Protein AF-A0A961G9V5-F1 (afdb_monomer_lite)

Secondary structure (DSSP, 8-state):
----------PPPP-PPPHHHHHHGGGS-HHHHHHH-----S---SPPPHHHHHHHHHHHTTS--GGG-----------HHHHHHHHHHHHHHHHHHHHHHHHHTTT-HHHHHHHHHHHHHHHSTT-

Sequence (127 aa):
MAASDRTASTESPFTPPSPADALARLGMPMADAMRTQRAVRRLHLEPVPHEVLLPLLELSLKAPTSSNTQDWCYLVVEDRAQKAALAKIHRRLYRLYNPIVERQVRGDAAAQRQIRPGQWQTEHFED

Structure (mmCIF, N/CA/C/O backbone):
data_AF-A0A961G9V5-F1
#
_entry.id   AF-A0A961G9V5-F1
#
loop_
_atom_site.group_PDB
_atom_site.id
_atom_site.type_symbol
_atom_site.label_atom_id
_atom_site.label_alt_id
_atom_site.label_comp_id
_atom_site.label_asym_id
_atom_site.label_entity_id
_atom_site.label_seq_id
_atom_site.pdbx_PDB_ins_code
_atom_site.Cartn_x
_atom_site.Cartn_y
_atom_site.Cartn_z
_atom_site.occupancy
_atom_site.B_iso_or_equiv
_atom_site.auth_seq_id
_atom_site.auth_comp_id
_atom_site.auth_asym_id
_atom_site.auth_atom_id
_atom_site.pdbx_PDB_model_num
ATOM 1 N N . MET A 1 1 ? -38.999 19.911 0.035 1.00 34.69 1 MET A N 1
ATOM 2 C CA . MET A 1 1 ? -38.496 19.926 -1.355 1.00 34.69 1 MET A CA 1
ATOM 3 C C . MET A 1 1 ? -37.325 18.962 -1.456 1.00 34.69 1 MET A C 1
ATOM 5 O O . MET A 1 1 ? -36.283 19.228 -0.879 1.00 34.69 1 MET A O 1
ATOM 9 N N . ALA A 1 2 ? -37.609 17.814 -2.078 1.00 35.03 2 ALA A N 1
ATOM 10 C CA . ALA A 1 2 ? -36.741 16.728 -2.543 1.00 35.03 2 ALA A CA 1
ATOM 11 C C . ALA A 1 2 ? -35.451 16.424 -1.753 1.00 35.03 2 ALA A C 1
ATOM 13 O O . ALA A 1 2 ? -34.361 16.870 -2.107 1.00 35.03 2 ALA A O 1
ATOM 14 N N . ALA A 1 3 ? -35.573 15.542 -0.755 1.00 39.81 3 ALA A N 1
ATOM 15 C CA . ALA A 1 3 ? -34.488 14.624 -0.433 1.00 39.81 3 ALA A CA 1
ATOM 16 C C . ALA A 1 3 ? -34.266 13.753 -1.678 1.00 39.81 3 ALA A C 1
ATOM 18 O O . ALA A 1 3 ? -35.135 12.964 -2.039 1.00 39.81 3 ALA A O 1
ATOM 19 N N . SER A 1 4 ? -33.161 13.986 -2.387 1.00 41.28 4 SER A N 1
ATOM 20 C CA . SER A 1 4 ? -32.757 13.142 -3.508 1.00 41.28 4 SER A CA 1
ATOM 21 C C . SER A 1 4 ? -32.416 11.768 -2.948 1.00 41.28 4 SER A C 1
ATOM 23 O O . SER A 1 4 ? -31.369 11.565 -2.326 1.00 41.28 4 SER A O 1
ATOM 25 N N . ASP A 1 5 ? -33.378 10.870 -3.104 1.00 41.28 5 ASP A N 1
ATOM 26 C CA . ASP A 1 5 ? -33.260 9.444 -2.895 1.00 41.28 5 ASP A CA 1
ATOM 27 C C . ASP A 1 5 ? -32.166 8.956 -3.853 1.00 41.28 5 ASP A C 1
ATOM 29 O O . ASP A 1 5 ? -32.377 8.831 -5.063 1.00 41.28 5 ASP A O 1
ATOM 33 N N . ARG A 1 6 ? -30.943 8.776 -3.336 1.00 50.06 6 ARG A N 1
ATOM 34 C CA . ARG A 1 6 ? -29.901 8.044 -4.059 1.00 50.06 6 ARG A CA 1
ATOM 35 C C . ARG A 1 6 ? -30.357 6.597 -4.077 1.00 50.06 6 ARG A C 1
ATOM 37 O O . ARG A 1 6 ? -30.006 5.812 -3.199 1.00 50.06 6 ARG A O 1
ATOM 44 N N . THR A 1 7 ? -31.179 6.297 -5.076 1.00 39.50 7 THR A N 1
ATOM 45 C CA . THR A 1 7 ? -31.381 4.961 -5.612 1.00 39.50 7 THR A CA 1
ATOM 46 C C . THR A 1 7 ? -30.046 4.234 -5.555 1.00 39.50 7 THR A C 1
ATOM 48 O O . THR A 1 7 ? -29.016 4.764 -5.976 1.00 39.50 7 THR A O 1
ATOM 51 N N . ALA A 1 8 ? -30.051 3.065 -4.919 1.00 44.00 8 ALA A N 1
ATOM 52 C CA . ALA A 1 8 ? -28.909 2.178 -4.887 1.00 44.00 8 ALA A CA 1
ATOM 53 C C . ALA A 1 8 ? -28.571 1.835 -6.339 1.00 44.00 8 ALA A C 1
ATOM 55 O O . ALA A 1 8 ? -29.191 0.958 -6.937 1.00 44.00 8 ALA A O 1
ATOM 56 N N . SER A 1 9 ? -27.644 2.590 -6.928 1.00 45.09 9 SER A N 1
ATOM 57 C CA . SER A 1 9 ? -27.045 2.262 -8.205 1.00 45.09 9 SER A CA 1
ATOM 58 C C . SER A 1 9 ? -26.540 0.838 -8.054 1.00 45.09 9 SER A C 1
ATOM 60 O O . SER A 1 9 ? -25.703 0.571 -7.191 1.00 45.09 9 SER A O 1
ATOM 62 N N . THR A 1 10 ? -27.086 -0.089 -8.832 1.00 47.50 10 THR A N 1
ATOM 63 C CA . THR A 1 10 ? -26.489 -1.407 -9.012 1.00 47.50 10 THR A CA 1
ATOM 64 C C . THR A 1 10 ? -25.139 -1.163 -9.682 1.00 47.50 10 THR A C 1
ATOM 66 O O . THR A 1 10 ? -25.044 -1.094 -10.904 1.00 47.50 10 THR A O 1
ATOM 69 N N . GLU A 1 11 ? -24.116 -0.875 -8.874 1.00 59.69 11 GLU A N 1
ATOM 70 C CA . GLU A 1 11 ? -22.750 -0.690 -9.337 1.00 59.69 11 GLU A CA 1
ATOM 71 C C . GLU A 1 11 ? -22.340 -1.995 -10.014 1.00 59.69 11 GLU A C 1
ATOM 73 O O . GLU A 1 11 ? -22.344 -3.062 -9.398 1.00 59.69 11 GLU A O 1
ATOM 78 N N . SER A 1 12 ? -22.050 -1.914 -11.314 1.00 64.81 12 SER A N 1
ATOM 79 C CA . SER A 1 12 ? -21.432 -3.016 -12.041 1.00 64.81 12 SER A CA 1
ATOM 80 C C . SER A 1 12 ? -20.193 -3.467 -11.263 1.00 64.81 12 SER A C 1
ATOM 82 O O . SER A 1 12 ? -19.429 -2.601 -10.819 1.00 64.81 12 SER A O 1
ATOM 84 N N . PRO A 1 13 ? -19.967 -4.782 -11.089 1.00 82.56 13 PRO A N 1
ATOM 85 C CA . PRO A 1 13 ? -18.803 -5.263 -10.364 1.00 82.56 13 PRO A CA 1
ATOM 86 C C . PRO A 1 13 ? -17.531 -4.690 -10.994 1.00 82.56 13 PRO A C 1
ATOM 88 O O . PRO A 1 13 ? -17.383 -4.655 -12.221 1.00 82.56 13 PRO A O 1
ATOM 91 N N . PHE A 1 14 ? -16.627 -4.201 -10.146 1.00 88.00 14 PHE A N 1
ATOM 92 C CA . PHE A 1 14 ? -15.320 -3.738 -10.590 1.00 88.00 14 PHE A CA 1
ATOM 93 C C . PHE A 1 14 ? -14.604 -4.885 -11.305 1.00 88.00 14 PHE A C 1
ATOM 95 O O . PHE A 1 14 ? -14.450 -5.964 -10.743 1.00 88.00 14 PHE A O 1
ATOM 102 N N . THR A 1 15 ? -14.165 -4.640 -12.537 1.00 91.12 15 THR A N 1
ATOM 103 C CA . THR A 1 15 ? -13.339 -5.581 -13.296 1.00 91.12 15 THR A CA 1
ATOM 104 C C . THR A 1 15 ? -11.905 -5.053 -13.303 1.00 91.12 15 THR A C 1
ATOM 106 O O . THR A 1 15 ? -11.692 -3.926 -13.769 1.00 91.12 15 THR A O 1
ATOM 109 N N . PRO A 1 16 ? -10.922 -5.807 -12.777 1.00 91.69 16 PRO A N 1
ATOM 110 C CA . PRO A 1 16 ? -9.522 -5.413 -12.851 1.00 91.69 16 PRO A CA 1
ATOM 111 C C . PRO A 1 16 ? -9.079 -5.205 -14.309 1.00 91.69 16 PRO A C 1
ATOM 113 O O . PRO A 1 16 ? -9.501 -5.962 -15.185 1.00 91.69 16 PRO A O 1
ATOM 116 N N . PRO A 1 17 ? -8.244 -4.190 -14.597 1.00 93.81 17 PRO A N 1
ATOM 117 C CA . PRO A 1 17 ? -7.677 -4.017 -15.931 1.00 93.81 17 PRO A CA 1
ATOM 118 C C . PRO A 1 17 ? -6.773 -5.198 -16.293 1.00 93.81 17 PRO A C 1
ATOM 120 O O . PRO A 1 17 ? -6.208 -5.846 -15.407 1.00 93.81 17 PRO A O 1
ATOM 123 N N . SER A 1 18 ? -6.575 -5.432 -17.593 1.00 95.75 18 SER A N 1
ATOM 124 C CA . SER A 1 18 ? -5.524 -6.351 -18.021 1.00 95.75 18 SER A CA 1
ATOM 125 C C . SER A 1 18 ? -4.147 -5.815 -17.593 1.00 95.75 18 SER A C 1
ATOM 127 O O . SER A 1 18 ? -3.976 -4.603 -17.414 1.00 95.75 18 SER A O 1
ATOM 129 N N . PRO A 1 19 ? -3.135 -6.676 -17.452 1.00 96.81 19 PRO A N 1
ATOM 130 C CA . PRO A 1 19 ? -1.783 -6.241 -17.111 1.00 96.81 19 PRO A CA 1
ATOM 131 C C . PRO A 1 19 ? -1.176 -5.243 -18.100 1.00 96.81 19 PRO A C 1
ATOM 133 O O . PRO A 1 19 ? -0.560 -4.263 -17.681 1.00 96.81 19 PRO A O 1
ATOM 136 N N . ALA A 1 20 ? -1.440 -5.415 -19.398 1.00 96.44 20 ALA A N 1
ATOM 137 C CA . ALA A 1 20 ? -1.051 -4.449 -20.422 1.00 96.44 20 ALA A CA 1
ATOM 138 C C . ALA A 1 20 ? -1.703 -3.073 -20.190 1.00 96.44 20 ALA A C 1
ATOM 140 O O . ALA A 1 20 ? -1.016 -2.049 -20.210 1.00 96.44 20 ALA A O 1
ATOM 141 N N . ASP A 1 21 ? -3.007 -3.044 -19.892 1.00 96.44 21 ASP A N 1
ATOM 142 C CA . ASP A 1 21 ? -3.727 -1.799 -19.598 1.00 96.44 21 ASP A CA 1
ATOM 143 C C . ASP A 1 21 ? -3.240 -1.147 -18.296 1.00 96.44 21 ASP A C 1
ATOM 145 O O . ASP A 1 21 ? -3.164 0.079 -18.197 1.00 96.44 21 ASP A O 1
ATOM 149 N N . ALA A 1 22 ? -2.914 -1.953 -17.281 1.00 95.25 22 ALA A N 1
ATOM 150 C CA . ALA A 1 22 ? -2.385 -1.474 -16.010 1.00 95.25 22 ALA A CA 1
ATOM 151 C C . ALA A 1 22 ? -1.012 -0.811 -16.190 1.00 95.25 22 ALA A C 1
ATOM 153 O O . ALA A 1 22 ? -0.804 0.302 -15.707 1.00 95.25 22 ALA A O 1
ATOM 154 N N . LEU A 1 23 ? -0.104 -1.451 -16.932 1.00 96.38 23 LEU A N 1
ATOM 155 C CA . LEU A 1 23 ? 1.228 -0.916 -17.222 1.00 96.38 23 LEU A CA 1
ATOM 156 C C . LEU A 1 23 ? 1.164 0.350 -18.084 1.00 96.38 23 LEU A C 1
ATOM 158 O O . LEU A 1 23 ? 1.883 1.310 -17.810 1.00 96.38 23 LEU A O 1
ATOM 162 N N . ALA A 1 24 ? 0.254 0.415 -19.062 1.00 95.62 24 ALA A N 1
ATOM 163 C CA . ALA A 1 24 ? 0.052 1.617 -19.872 1.00 95.62 24 ALA A CA 1
ATOM 164 C C . ALA A 1 24 ? -0.320 2.853 -19.024 1.00 95.62 24 ALA A C 1
ATOM 166 O O . ALA A 1 24 ? 0.048 3.980 -19.362 1.00 95.62 24 ALA A O 1
ATOM 167 N N . ARG A 1 25 ? -0.998 2.660 -17.881 1.00 93.75 25 ARG A N 1
ATOM 168 C CA . ARG A 1 25 ? -1.382 3.750 -16.963 1.00 93.75 25 ARG A CA 1
ATOM 169 C C . ARG A 1 25 ? -0.218 4.334 -16.162 1.00 93.75 25 ARG A C 1
ATOM 171 O O . ARG A 1 25 ? -0.388 5.410 -15.594 1.00 93.75 25 ARG A O 1
ATOM 178 N N . LEU A 1 26 ? 0.957 3.700 -16.142 1.00 92.50 26 LEU A N 1
ATOM 179 C CA . LEU A 1 26 ? 2.152 4.272 -15.503 1.00 92.50 26 LEU A CA 1
ATOM 180 C C . LEU A 1 26 ? 2.630 5.560 -16.188 1.00 92.50 26 LEU A C 1
ATOM 182 O O . LEU A 1 26 ? 3.329 6.355 -15.569 1.00 92.50 26 LEU A O 1
ATOM 186 N N . GLY A 1 27 ? 2.199 5.808 -17.430 1.00 93.62 27 GLY A N 1
ATOM 187 C CA . GLY A 1 27 ? 2.416 7.073 -18.136 1.00 93.62 27 GLY A CA 1
ATOM 188 C C . GLY A 1 27 ? 1.508 8.229 -17.694 1.00 93.62 27 GLY A C 1
ATOM 189 O O . GLY A 1 27 ? 1.555 9.291 -18.313 1.00 93.62 27 GLY A O 1
ATOM 190 N N . MET A 1 28 ? 0.658 8.053 -16.672 1.00 95.62 28 MET A N 1
ATOM 191 C CA . MET A 1 28 ? -0.206 9.123 -16.161 1.00 95.62 28 MET A CA 1
ATOM 192 C C . MET A 1 28 ? 0.631 10.337 -15.715 1.00 95.62 28 MET A C 1
ATOM 194 O O . MET A 1 28 ? 1.622 10.163 -15.000 1.00 95.62 28 MET A O 1
ATOM 198 N N . PRO A 1 29 ? 0.226 11.579 -16.050 1.00 97.50 29 PRO A N 1
ATOM 199 C CA . PRO A 1 29 ? 0.888 12.767 -15.532 1.00 97.50 29 PRO A CA 1
ATOM 200 C C . PRO A 1 29 ? 0.947 12.749 -14.003 1.00 97.50 29 PRO A C 1
ATOM 202 O O . PRO A 1 29 ? -0.061 12.538 -13.328 1.00 97.50 29 PRO A O 1
ATOM 205 N N . MET A 1 30 ? 2.121 13.038 -13.441 1.00 95.38 30 MET A N 1
ATOM 206 C CA . MET A 1 30 ? 2.353 12.997 -11.991 1.00 95.38 30 MET A CA 1
ATOM 207 C C . MET A 1 30 ? 1.324 13.816 -11.193 1.00 95.38 30 MET A C 1
ATOM 209 O O . MET A 1 30 ? 0.856 13.378 -10.145 1.00 95.38 30 MET A O 1
ATOM 213 N N . ALA A 1 31 ? 0.925 14.984 -11.701 1.00 98.19 31 ALA A N 1
ATOM 214 C CA . ALA A 1 31 ? -0.060 15.830 -11.035 1.00 98.19 31 ALA A CA 1
ATOM 215 C C . ALA A 1 31 ? -1.445 15.161 -10.929 1.00 98.19 31 ALA A C 1
ATOM 217 O O . ALA A 1 31 ? -2.152 15.363 -9.940 1.00 98.19 31 ALA A O 1
ATOM 218 N N . ASP A 1 32 ? -1.825 14.344 -11.910 1.00 97.56 32 ASP A N 1
ATOM 219 C CA . ASP A 1 32 ? -3.094 13.616 -11.904 1.00 97.56 32 ASP A CA 1
ATOM 220 C C . ASP A 1 32 ? -3.016 12.402 -10.983 1.00 97.56 32 ASP A C 1
ATOM 222 O O . ASP A 1 32 ? -3.930 12.191 -10.181 1.00 97.56 32 ASP A O 1
ATOM 226 N N . ALA A 1 33 ? -1.892 11.679 -10.996 1.00 95.12 33 ALA A N 1
ATOM 227 C CA . ALA A 1 33 ? -1.638 10.588 -10.059 1.00 95.12 33 ALA A CA 1
ATOM 228 C C . ALA A 1 33 ? -1.759 11.072 -8.602 1.00 95.12 33 ALA A C 1
ATOM 230 O O . ALA A 1 33 ? -2.515 10.505 -7.814 1.00 95.12 33 ALA A O 1
ATOM 231 N N . MET A 1 34 ? -1.118 12.197 -8.262 1.00 96.31 34 MET A N 1
ATOM 232 C CA . MET A 1 34 ? -1.181 12.775 -6.914 1.00 96.31 34 MET A CA 1
ATOM 233 C C . MET A 1 34 ? -2.594 13.234 -6.522 1.00 96.31 34 MET A C 1
ATOM 235 O O . MET A 1 34 ? -3.021 13.024 -5.387 1.00 96.31 34 MET A O 1
ATOM 239 N N . ARG A 1 35 ? -3.348 13.856 -7.440 1.00 97.31 35 ARG A N 1
ATOM 240 C CA . ARG A 1 35 ? -4.709 14.349 -7.147 1.00 97.31 35 ARG A CA 1
ATOM 241 C C . ARG A 1 35 ? -5.742 13.238 -7.037 1.00 97.31 35 ARG A C 1
ATOM 243 O O . ARG A 1 35 ? -6.742 13.414 -6.334 1.00 97.31 35 ARG A O 1
ATOM 250 N N . THR A 1 36 ? -5.539 12.125 -7.732 1.00 95.75 36 THR A N 1
ATOM 251 C CA . THR A 1 36 ? -6.496 11.011 -7.789 1.00 95.75 36 THR A CA 1
ATOM 252 C C . THR A 1 36 ? -6.192 9.902 -6.788 1.00 95.75 36 THR A C 1
ATOM 254 O O . THR A 1 36 ? -7.114 9.179 -6.419 1.00 95.75 36 THR A O 1
ATOM 257 N N . GLN A 1 37 ? -4.964 9.810 -6.264 1.00 95.69 37 GLN A N 1
ATOM 258 C CA . GLN A 1 37 ? -4.595 8.831 -5.240 1.00 95.69 37 GLN A CA 1
ATOM 259 C C . GLN A 1 37 ? -5.525 8.910 -4.015 1.00 95.69 37 GLN A C 1
ATOM 261 O O . GLN A 1 37 ? -5.782 9.981 -3.456 1.00 95.69 37 GLN A O 1
ATOM 266 N N . ARG A 1 38 ? -6.033 7.758 -3.569 1.00 94.38 38 ARG A N 1
ATOM 267 C CA . ARG A 1 38 ? -6.856 7.618 -2.358 1.00 94.38 38 ARG A CA 1
ATOM 268 C C . ARG A 1 38 ? -6.361 6.436 -1.536 1.00 94.38 38 ARG A C 1
ATOM 270 O O . ARG A 1 38 ? -5.928 5.431 -2.087 1.00 94.38 38 ARG A O 1
ATOM 277 N N . ALA A 1 39 ? -6.491 6.530 -0.215 1.00 93.81 39 ALA A N 1
ATOM 278 C CA . ALA A 1 39 ? -6.326 5.378 0.666 1.00 93.81 39 ALA A CA 1
ATOM 279 C C . ALA A 1 39 ? -7.568 4.474 0.571 1.00 93.81 39 ALA A C 1
ATOM 281 O O . ALA A 1 39 ? -8.522 4.624 1.342 1.00 93.81 39 ALA A O 1
ATOM 282 N N . VAL A 1 40 ? -7.570 3.567 -0.408 1.00 93.50 40 VAL A N 1
ATOM 283 C CA . VAL A 1 40 ? -8.637 2.581 -0.618 1.00 93.50 40 VAL A CA 1
ATOM 284 C C . VAL A 1 40 ? -8.461 1.428 0.367 1.00 93.50 40 VAL A C 1
ATOM 286 O O . VAL A 1 40 ? -7.369 0.898 0.528 1.00 93.50 40 VAL A O 1
ATOM 289 N N . ARG A 1 41 ? -9.545 1.063 1.055 1.00 94.06 41 ARG A N 1
ATOM 290 C CA . ARG A 1 41 ? -9.546 0.027 2.101 1.00 94.06 41 ARG A CA 1
ATOM 291 C C . ARG A 1 41 ? -10.458 -1.160 1.808 1.00 94.06 41 ARG A C 1
ATOM 293 O O . ARG A 1 41 ? -10.472 -2.096 2.590 1.00 94.06 41 ARG A O 1
ATOM 300 N N . ARG A 1 42 ? -11.197 -1.105 0.696 1.00 92.25 42 ARG A N 1
ATOM 301 C CA . ARG A 1 42 ? -11.983 -2.206 0.129 1.00 92.25 42 ARG A CA 1
ATOM 302 C C . ARG A 1 42 ? -11.309 -2.624 -1.162 1.00 92.25 42 ARG A C 1
ATOM 304 O O . ARG A 1 42 ? -11.285 -1.831 -2.100 1.00 92.25 42 ARG A O 1
ATOM 311 N N . LEU A 1 43 ? -10.698 -3.800 -1.161 1.00 91.12 43 LEU A N 1
ATOM 312 C CA . LEU A 1 43 ? -9.871 -4.273 -2.265 1.00 91.12 43 LEU A CA 1
ATOM 313 C C . LEU A 1 43 ? -10.594 -5.375 -3.031 1.00 91.12 43 LEU A C 1
ATOM 315 O O . LEU A 1 43 ? -11.387 -6.123 -2.465 1.00 91.12 43 LEU A O 1
ATOM 319 N N . HIS A 1 44 ? -10.303 -5.458 -4.323 1.00 91.38 44 HIS A N 1
ATOM 320 C CA . HIS A 1 44 ? -10.641 -6.628 -5.117 1.00 91.38 44 HIS A CA 1
ATOM 321 C C . HIS A 1 44 ? -9.719 -7.789 -4.714 1.00 91.38 44 HIS A C 1
ATOM 323 O O . HIS A 1 44 ? -8.539 -7.553 -4.462 1.00 91.38 44 HIS A O 1
ATOM 329 N N . LEU A 1 45 ? -10.252 -9.011 -4.628 1.00 90.12 45 LEU A N 1
ATOM 330 C CA . LEU A 1 45 ? -9.529 -10.156 -4.054 1.00 90.12 45 LEU A CA 1
ATOM 331 C C . LEU A 1 45 ? -8.706 -10.952 -5.073 1.00 90.12 45 LEU A C 1
ATOM 333 O O . LEU A 1 45 ? -7.858 -11.744 -4.667 1.00 90.12 45 LEU A O 1
ATOM 337 N N . GLU A 1 46 ? -8.928 -10.740 -6.376 1.00 91.62 46 GLU A N 1
ATOM 338 C CA . GLU A 1 46 ? -8.064 -11.344 -7.397 1.00 91.62 46 GLU A CA 1
ATOM 339 C C . GLU A 1 46 ? -6.610 -10.885 -7.206 1.00 91.62 46 GLU A C 1
ATOM 341 O O . GLU A 1 46 ? -6.370 -9.676 -7.066 1.00 91.62 46 GLU A O 1
ATOM 346 N N . PRO A 1 47 ? -5.639 -11.816 -7.207 1.00 93.00 47 PRO A N 1
ATOM 347 C CA . PRO A 1 47 ? -4.229 -11.485 -7.074 1.00 93.00 47 PRO A CA 1
ATOM 348 C C . PRO A 1 47 ? -3.762 -10.502 -8.149 1.00 93.00 47 PRO A C 1
ATOM 350 O O . PRO A 1 47 ? -4.161 -10.579 -9.311 1.00 93.00 47 PRO A O 1
ATOM 353 N N . VAL A 1 48 ? -2.859 -9.599 -7.771 1.00 94.56 48 VAL A N 1
ATOM 354 C CA . VAL A 1 48 ? -2.185 -8.723 -8.734 1.00 94.56 48 VAL A CA 1
ATOM 355 C C . VAL A 1 48 ? -1.128 -9.544 -9.484 1.00 94.56 48 VAL A C 1
ATOM 357 O O . VAL A 1 48 ? -0.246 -10.105 -8.830 1.00 94.56 48 VAL A O 1
ATOM 360 N N . PRO A 1 49 ? -1.156 -9.605 -10.829 1.00 95.94 49 PRO A N 1
ATOM 361 C CA . PRO A 1 49 ? -0.151 -10.338 -11.595 1.00 95.94 49 PRO A CA 1
ATOM 362 C C . PRO A 1 49 ? 1.265 -9.802 -11.360 1.00 95.94 49 PRO A C 1
ATOM 364 O O . PRO A 1 49 ? 1.485 -8.588 -11.306 1.00 95.94 49 PRO A O 1
ATOM 367 N N . HIS A 1 50 ? 2.250 -10.701 -11.268 1.00 96.62 50 HIS A N 1
ATOM 368 C CA . HIS A 1 50 ? 3.654 -10.328 -11.032 1.00 96.62 50 HIS A CA 1
ATOM 369 C C . HIS A 1 50 ? 4.236 -9.441 -12.132 1.00 96.62 50 HIS A C 1
ATOM 371 O O . HIS A 1 50 ? 5.056 -8.576 -11.845 1.00 96.62 50 HIS A O 1
ATOM 377 N N . GLU A 1 51 ? 3.760 -9.590 -13.365 1.00 97.19 51 GLU A N 1
ATOM 378 C CA . GLU A 1 51 ? 4.119 -8.725 -14.494 1.00 97.19 51 GLU A CA 1
ATOM 379 C C . GLU A 1 51 ? 3.709 -7.254 -14.306 1.00 97.19 51 GLU A C 1
ATOM 381 O O . GLU A 1 51 ? 4.280 -6.380 -14.948 1.00 97.19 51 GLU A O 1
ATOM 386 N N . VAL A 1 52 ? 2.768 -6.961 -13.402 1.00 97.06 52 VAL A N 1
ATOM 387 C CA . VAL A 1 52 ? 2.445 -5.591 -12.970 1.00 97.06 52 VAL A CA 1
ATOM 388 C C . VAL A 1 52 ? 3.192 -5.244 -11.684 1.00 97.06 52 VAL A C 1
ATOM 390 O O . VAL A 1 52 ? 3.741 -4.149 -11.561 1.00 97.06 52 VAL A O 1
ATOM 393 N N . LEU A 1 53 ? 3.218 -6.166 -10.716 1.00 96.62 53 LEU A N 1
ATOM 394 C CA . LEU A 1 53 ? 3.797 -5.927 -9.395 1.00 96.62 53 LEU A CA 1
ATOM 395 C C . LEU A 1 53 ? 5.305 -5.653 -9.454 1.00 96.62 53 LEU A C 1
ATOM 397 O O . LEU A 1 53 ? 5.767 -4.695 -8.840 1.00 96.62 53 LEU A O 1
ATOM 401 N N . LEU A 1 54 ? 6.073 -6.467 -10.181 1.00 96.62 54 LEU A N 1
ATOM 402 C CA . LEU A 1 54 ? 7.531 -6.350 -10.219 1.00 96.62 54 LEU A CA 1
ATOM 403 C C . LEU A 1 54 ? 7.992 -5.017 -10.833 1.00 96.62 54 LEU A C 1
ATOM 405 O O . LEU A 1 54 ? 8.759 -4.327 -10.161 1.00 96.62 54 LEU A O 1
ATOM 409 N N . PRO A 1 55 ? 7.469 -4.555 -11.991 1.00 96.38 55 PRO A N 1
ATOM 410 C CA . PRO A 1 55 ? 7.809 -3.226 -12.507 1.00 96.38 55 PRO A CA 1
ATOM 411 C C . PRO A 1 55 ? 7.490 -2.080 -11.538 1.00 96.38 55 PRO A C 1
ATOM 413 O O . PRO A 1 55 ? 8.245 -1.113 -11.447 1.00 96.38 55 PRO A O 1
ATOM 416 N N . LEU A 1 56 ? 6.392 -2.175 -10.777 1.00 95.94 56 LEU A N 1
ATOM 417 C CA . LEU A 1 56 ? 6.051 -1.173 -9.760 1.00 95.94 56 LEU A CA 1
ATOM 418 C C . LEU A 1 56 ? 7.078 -1.129 -8.622 1.00 95.94 56 LEU A C 1
ATOM 420 O O . LEU A 1 56 ? 7.467 -0.041 -8.193 1.00 95.94 56 LEU A O 1
ATOM 424 N N . LEU A 1 57 ? 7.517 -2.297 -8.145 1.00 95.81 57 LEU A N 1
ATOM 425 C CA . LEU A 1 57 ? 8.552 -2.396 -7.114 1.00 95.81 57 LEU A CA 1
ATOM 426 C C . LEU A 1 57 ? 9.919 -1.928 -7.641 1.00 95.81 57 LEU A C 1
ATOM 428 O O . LEU A 1 57 ? 10.662 -1.260 -6.932 1.00 95.81 57 LEU A O 1
ATOM 432 N N . GLU A 1 58 ? 10.252 -2.206 -8.900 1.00 94.94 58 GLU A N 1
ATOM 433 C CA . GLU A 1 58 ? 11.480 -1.700 -9.528 1.00 94.94 58 GLU A CA 1
ATOM 434 C C . GLU A 1 58 ? 11.496 -0.168 -9.626 1.00 94.94 58 GLU A C 1
ATOM 436 O O . GLU A 1 58 ? 12.529 0.466 -9.386 1.00 94.94 58 GLU A O 1
ATOM 441 N N . LEU A 1 59 ? 10.350 0.444 -9.944 1.00 94.81 59 LEU A N 1
ATOM 442 C CA . LEU A 1 59 ? 10.202 1.899 -9.959 1.00 94.81 59 LEU A CA 1
ATOM 443 C C . LEU A 1 59 ? 10.346 2.499 -8.557 1.00 94.81 59 LEU A C 1
ATOM 445 O O . LEU A 1 59 ? 10.995 3.535 -8.404 1.00 94.81 59 LEU A O 1
ATOM 449 N N . SER A 1 60 ? 9.784 1.863 -7.526 1.00 94.25 60 SER A N 1
ATOM 450 C CA . SER A 1 60 ? 9.863 2.386 -6.158 1.00 94.25 60 SER A CA 1
ATOM 451 C C . SER A 1 60 ? 11.284 2.366 -5.588 1.00 94.25 60 SER A C 1
ATOM 453 O O . SER A 1 60 ? 11.624 3.247 -4.799 1.00 94.25 60 SER A O 1
ATOM 455 N N . LEU A 1 61 ? 12.153 1.461 -6.056 1.00 94.19 61 LEU A N 1
ATOM 456 C CA . LEU A 1 61 ? 13.584 1.450 -5.713 1.00 94.19 61 LEU A CA 1
ATOM 457 C C . LEU A 1 61 ? 14.347 2.696 -6.194 1.00 94.19 61 LEU A C 1
ATOM 459 O O . LEU A 1 61 ? 15.487 2.908 -5.787 1.00 94.19 61 LEU A O 1
ATOM 463 N N . LYS A 1 62 ? 13.751 3.541 -7.045 1.00 94.88 62 LYS A N 1
ATOM 464 C CA . LYS A 1 62 ? 14.341 4.831 -7.445 1.00 94.88 62 LYS A CA 1
ATOM 465 C C . LYS A 1 62 ? 14.167 5.932 -6.402 1.00 94.88 62 LYS A C 1
ATOM 467 O O . LYS A 1 62 ? 14.729 7.012 -6.577 1.00 94.88 62 LYS A O 1
ATOM 472 N N . ALA A 1 63 ? 13.411 5.684 -5.332 1.00 95.38 63 ALA A N 1
ATOM 473 C CA . ALA A 1 63 ? 13.345 6.608 -4.211 1.00 95.38 63 ALA A CA 1
ATOM 474 C C . ALA A 1 63 ? 14.748 6.806 -3.592 1.00 95.38 63 ALA A C 1
ATOM 476 O O . ALA A 1 63 ? 15.499 5.841 -3.451 1.00 95.38 63 ALA A O 1
ATOM 477 N N . PRO A 1 64 ? 15.136 8.037 -3.219 1.00 96.19 64 PRO A N 1
ATOM 478 C CA . PRO A 1 64 ? 16.428 8.275 -2.583 1.00 96.19 64 PRO A CA 1
ATOM 479 C C . PRO A 1 64 ? 16.442 7.761 -1.134 1.00 96.19 64 PRO A C 1
ATOM 481 O O . PRO A 1 64 ? 15.466 7.943 -0.404 1.00 96.19 64 PRO A O 1
ATOM 484 N N . THR A 1 65 ? 17.574 7.209 -0.683 1.00 96.69 65 THR A N 1
ATOM 485 C CA . THR A 1 65 ? 17.861 6.977 0.748 1.00 96.69 65 THR A CA 1
ATOM 486 C C . THR A 1 65 ? 19.074 7.767 1.217 1.00 96.69 65 THR A C 1
ATOM 488 O O . THR A 1 65 ? 19.928 8.173 0.424 1.00 96.69 65 THR A O 1
ATOM 491 N N . SER A 1 66 ? 19.173 7.952 2.535 1.00 96.31 66 SER A N 1
ATOM 492 C CA . SER A 1 66 ? 20.383 8.477 3.170 1.00 96.31 66 SER A CA 1
ATOM 493 C C . SER A 1 66 ? 21.597 7.646 2.754 1.00 96.31 66 SER A C 1
ATOM 495 O O . SER A 1 66 ? 21.551 6.420 2.800 1.00 96.31 66 SER A O 1
ATOM 497 N N . SER A 1 67 ? 22.668 8.302 2.307 1.00 96.81 67 SER A N 1
ATOM 498 C CA . SER A 1 67 ? 23.903 7.649 1.842 1.00 96.81 67 SER A CA 1
ATOM 499 C C . SER A 1 67 ? 23.708 6.561 0.772 1.00 96.81 67 SER A C 1
ATOM 501 O O . SER A 1 67 ? 24.593 5.729 0.587 1.00 96.81 67 SER A O 1
ATOM 503 N N . ASN A 1 68 ? 22.569 6.551 0.067 1.00 94.81 68 ASN A N 1
ATOM 504 C CA . ASN A 1 68 ? 22.203 5.513 -0.898 1.00 94.81 68 ASN A CA 1
ATOM 505 C C . ASN A 1 68 ? 22.247 4.074 -0.329 1.00 94.81 68 ASN A C 1
ATOM 507 O O . ASN A 1 68 ? 22.552 3.125 -1.051 1.00 94.81 68 ASN A O 1
ATOM 511 N N . THR A 1 69 ? 21.952 3.907 0.965 1.00 96.31 69 THR A N 1
ATOM 512 C CA . THR A 1 69 ? 21.882 2.605 1.654 1.00 96.31 69 THR A CA 1
ATOM 513 C C . THR A 1 69 ? 20.958 1.588 0.991 1.00 96.31 69 THR A C 1
ATOM 515 O O . THR A 1 69 ? 21.257 0.400 1.052 1.00 96.31 69 THR A O 1
ATOM 518 N N . GLN A 1 70 ? 19.849 2.035 0.385 1.00 94.44 70 GLN A N 1
ATOM 519 C CA . GLN A 1 70 ? 18.803 1.170 -0.172 1.00 94.44 70 GLN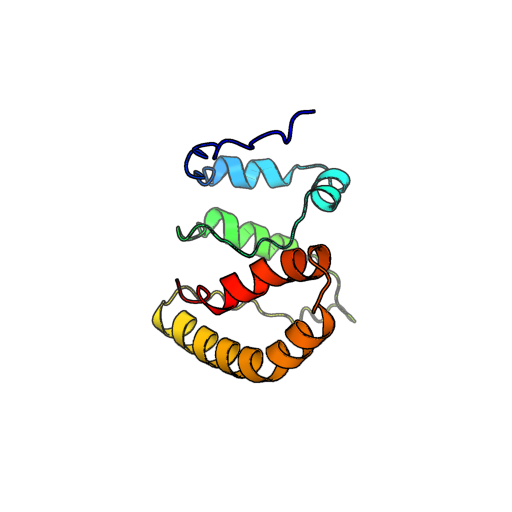 A CA 1
ATOM 520 C C . GLN A 1 70 ? 18.376 0.050 0.804 1.00 94.44 70 GLN A C 1
ATOM 522 O O . GLN A 1 70 ? 18.138 -1.085 0.404 1.00 94.44 70 GLN A O 1
ATOM 527 N N . ASP A 1 71 ? 18.277 0.368 2.097 1.00 93.62 71 ASP A N 1
ATOM 528 C CA . ASP A 1 71 ? 18.085 -0.558 3.226 1.00 93.62 71 ASP A CA 1
ATOM 529 C C . ASP A 1 71 ? 16.637 -1.045 3.418 1.00 93.62 71 ASP A C 1
ATOM 531 O O . ASP A 1 71 ? 16.267 -1.594 4.456 1.00 93.62 71 ASP A O 1
ATOM 535 N N . TRP A 1 72 ? 15.803 -0.880 2.398 1.00 92.62 72 TRP A N 1
ATOM 536 C CA . TRP A 1 72 ? 14.437 -1.381 2.348 1.00 92.62 72 TRP A CA 1
ATOM 537 C C . TRP A 1 72 ? 14.356 -2.771 1.721 1.00 92.62 72 TRP A C 1
ATOM 539 O O . TRP A 1 72 ? 15.081 -3.110 0.788 1.00 92.62 72 TRP A O 1
ATOM 549 N N . CYS A 1 73 ? 13.400 -3.563 2.200 1.00 94.19 73 CYS A N 1
ATOM 550 C CA . CYS A 1 73 ? 13.014 -4.824 1.585 1.00 94.19 73 CYS A CA 1
ATOM 551 C C . CYS A 1 73 ? 11.501 -4.855 1.355 1.00 94.19 73 CYS A C 1
ATOM 553 O O . CYS A 1 73 ? 10.723 -4.333 2.158 1.00 94.19 73 CYS A O 1
ATOM 555 N N . TYR A 1 74 ? 11.090 -5.484 0.257 1.00 96.00 74 TYR A N 1
ATOM 556 C CA . TYR A 1 74 ? 9.693 -5.811 0.003 1.00 96.00 74 TYR A CA 1
ATOM 557 C C . TYR A 1 74 ? 9.448 -7.270 0.370 1.00 96.00 74 TYR A C 1
ATOM 559 O O . TYR A 1 74 ? 10.143 -8.160 -0.115 1.00 96.00 74 TYR A O 1
ATOM 567 N N . LEU A 1 75 ? 8.444 -7.512 1.212 1.00 95.81 75 LEU A N 1
ATOM 568 C CA . LEU A 1 75 ? 7.939 -8.848 1.506 1.00 95.81 75 LEU A CA 1
ATOM 569 C C . LEU A 1 75 ? 6.541 -8.977 0.904 1.00 95.81 75 LEU A C 1
ATOM 571 O O . LEU A 1 75 ? 5.586 -8.388 1.411 1.00 95.81 75 LEU A O 1
ATOM 575 N N . VAL A 1 76 ? 6.430 -9.735 -0.184 1.00 96.19 76 VAL A N 1
ATOM 576 C CA . VAL A 1 76 ? 5.146 -10.036 -0.826 1.00 96.19 76 VAL A CA 1
ATOM 577 C C . VAL A 1 76 ? 4.555 -11.276 -0.156 1.00 96.19 76 VAL A C 1
ATOM 579 O O . VAL A 1 76 ? 5.189 -12.328 -0.124 1.00 96.19 76 VAL A O 1
ATOM 582 N N . VAL A 1 77 ? 3.359 -11.138 0.420 1.00 96.00 77 VAL A N 1
ATOM 583 C CA . VAL A 1 77 ? 2.672 -12.209 1.158 1.00 96.00 77 VAL A CA 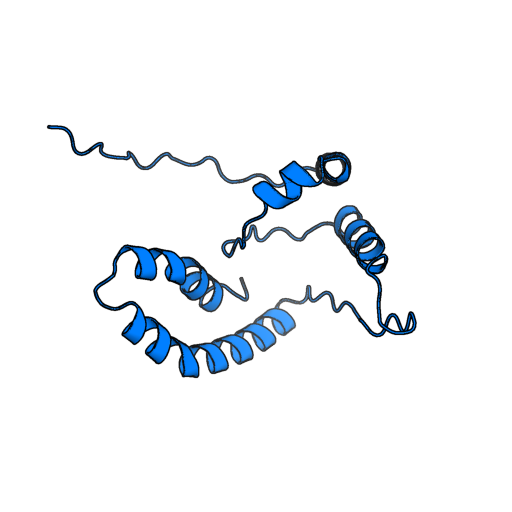1
ATOM 584 C C . VAL A 1 77 ? 1.422 -12.624 0.394 1.00 96.00 77 VAL A C 1
ATOM 586 O O . VAL A 1 77 ? 0.414 -11.920 0.411 1.00 96.00 77 VAL A O 1
ATOM 589 N N . GLU A 1 78 ? 1.490 -13.780 -0.260 1.00 94.88 78 GLU A N 1
ATOM 590 C CA . GLU A 1 78 ? 0.375 -14.344 -1.037 1.00 94.88 78 GLU A CA 1
ATOM 591 C C . GLU A 1 78 ? -0.331 -15.484 -0.300 1.00 94.88 78 GLU A C 1
ATOM 593 O O . GLU A 1 78 ? -1.535 -15.686 -0.471 1.00 94.88 78 GLU A O 1
ATOM 598 N N . ASP A 1 79 ? 0.394 -16.197 0.568 1.00 95.88 79 ASP A N 1
ATOM 599 C CA . ASP A 1 79 ? -0.159 -17.316 1.319 1.00 95.88 79 ASP A CA 1
ATOM 600 C C . ASP A 1 79 ? -1.283 -16.865 2.264 1.00 95.88 79 ASP A C 1
ATOM 602 O O . ASP A 1 79 ? -1.140 -15.954 3.090 1.00 95.88 79 ASP A O 1
ATOM 606 N N . ARG A 1 80 ? -2.427 -17.546 2.163 1.00 95.00 80 ARG A N 1
ATOM 607 C CA . ARG A 1 80 ? -3.631 -17.189 2.919 1.00 95.00 80 ARG A CA 1
ATOM 608 C C . ARG A 1 80 ? -3.448 -17.407 4.422 1.00 95.00 80 ARG A C 1
ATOM 610 O O . ARG A 1 80 ? -3.981 -16.622 5.207 1.00 95.00 80 ARG A O 1
ATOM 617 N N . ALA A 1 81 ? -2.681 -18.415 4.841 1.00 96.94 81 ALA A N 1
ATOM 618 C CA . ALA A 1 81 ? -2.426 -18.654 6.261 1.00 96.94 81 ALA A CA 1
ATOM 619 C C . ALA A 1 81 ? -1.518 -17.566 6.861 1.00 96.94 81 ALA A C 1
ATOM 621 O O . ALA A 1 81 ? -1.781 -17.086 7.968 1.00 96.94 81 ALA A O 1
ATOM 622 N N . GLN A 1 82 ? -0.511 -17.104 6.117 1.00 97.50 82 GLN A N 1
ATOM 623 C CA . GLN A 1 82 ? 0.320 -15.961 6.493 1.00 97.50 82 GLN A CA 1
ATOM 624 C C . GLN A 1 82 ? -0.498 -14.665 6.577 1.00 97.50 82 GLN A C 1
ATOM 626 O O . GLN A 1 82 ? -0.407 -13.962 7.589 1.00 97.50 82 GLN A O 1
ATOM 631 N N . LYS A 1 83 ? -1.362 -14.376 5.589 1.00 96.75 83 LYS A N 1
ATOM 632 C CA . LYS A 1 83 ? -2.297 -13.233 5.655 1.00 96.75 83 LYS A CA 1
ATOM 633 C C . LYS A 1 83 ? -3.186 -13.300 6.902 1.00 96.75 83 LYS A C 1
ATOM 635 O O . LYS A 1 83 ? -3.305 -12.308 7.621 1.00 96.75 83 LYS A O 1
ATOM 640 N N . ALA A 1 84 ? -3.741 -14.471 7.219 1.00 96.81 84 ALA A N 1
ATOM 641 C CA . ALA A 1 84 ? -4.567 -14.671 8.410 1.00 96.81 84 ALA A CA 1
ATOM 642 C C . ALA A 1 84 ? -3.788 -14.468 9.725 1.00 96.81 84 ALA A C 1
ATOM 644 O O . ALA A 1 84 ? -4.312 -13.896 10.688 1.00 96.81 84 ALA A O 1
ATOM 645 N N . ALA A 1 85 ? -2.521 -14.889 9.778 1.00 97.69 85 ALA A N 1
ATOM 646 C CA . ALA A 1 85 ? -1.657 -14.649 10.932 1.00 97.69 85 ALA A CA 1
ATOM 647 C C . ALA A 1 85 ? -1.394 -13.146 11.143 1.00 97.69 85 ALA A C 1
ATOM 649 O O . ALA A 1 85 ? -1.524 -12.652 12.269 1.00 97.69 85 ALA A O 1
ATOM 650 N N . LEU A 1 86 ? -1.103 -12.407 10.067 1.00 97.38 86 LEU A N 1
ATOM 651 C CA . LEU A 1 86 ? -0.943 -10.949 10.103 1.00 97.38 86 LEU A CA 1
ATOM 652 C C . LEU A 1 86 ? -2.240 -10.252 10.532 1.00 97.38 86 LEU A C 1
ATOM 654 O O . LEU A 1 86 ? -2.214 -9.397 11.422 1.00 97.38 86 LEU A O 1
ATOM 658 N N . ALA A 1 87 ? -3.384 -10.677 9.991 1.00 96.88 87 ALA A N 1
ATOM 659 C CA . ALA A 1 87 ? -4.692 -10.145 10.356 1.00 96.88 87 ALA A CA 1
ATOM 660 C C . ALA A 1 87 ? -4.993 -10.303 11.848 1.00 96.88 87 ALA A C 1
ATOM 662 O O .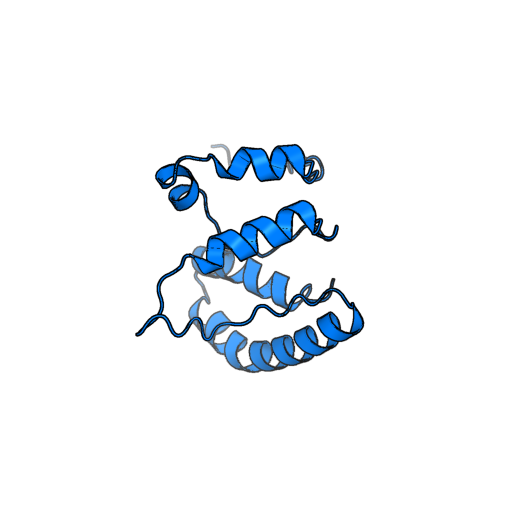 ALA A 1 87 ? -5.481 -9.378 12.497 1.00 96.88 87 ALA A O 1
ATOM 663 N N . LYS A 1 88 ? -4.651 -11.455 12.436 1.00 97.19 88 LYS A N 1
ATOM 664 C CA . LYS A 1 88 ? -4.827 -11.703 13.873 1.00 97.19 88 LYS A CA 1
ATOM 665 C C . LYS A 1 88 ? -4.033 -10.709 14.727 1.00 97.19 88 LYS A C 1
ATOM 667 O O . LYS A 1 88 ? -4.552 -10.224 15.738 1.00 97.19 88 LYS A O 1
ATOM 672 N N . ILE A 1 89 ? -2.795 -10.399 14.334 1.00 96.81 89 ILE A N 1
ATOM 673 C CA . ILE A 1 89 ? -1.952 -9.403 15.015 1.00 96.81 89 ILE A CA 1
ATOM 674 C C . ILE A 1 89 ? -2.561 -8.006 14.850 1.00 96.81 89 ILE A C 1
ATOM 676 O O . ILE A 1 89 ? -2.759 -7.304 15.845 1.00 96.81 89 ILE A O 1
ATOM 680 N N . HIS A 1 90 ? -2.937 -7.641 13.622 1.00 96.25 90 HIS A N 1
ATOM 681 C CA . HIS A 1 90 ? -3.585 -6.369 13.312 1.00 96.25 90 HIS A CA 1
ATOM 682 C C . HIS A 1 90 ? -4.863 -6.158 14.143 1.00 96.25 90 HIS A C 1
ATOM 684 O O . HIS A 1 90 ? -4.989 -5.156 14.846 1.00 96.25 90 HIS A O 1
ATOM 690 N N . ARG A 1 91 ? -5.770 -7.144 14.174 1.00 96.12 91 ARG A N 1
ATOM 691 C CA . ARG A 1 91 ? -7.015 -7.116 14.963 1.00 96.12 91 ARG A CA 1
ATOM 692 C C . ARG A 1 91 ? -6.763 -6.968 16.467 1.00 96.12 91 ARG A C 1
ATOM 694 O O . ARG A 1 91 ? -7.569 -6.367 17.177 1.00 96.12 91 ARG A O 1
ATOM 701 N N . ARG A 1 92 ? -5.656 -7.503 16.997 1.00 96.25 92 ARG A N 1
ATOM 702 C CA . ARG A 1 92 ? -5.275 -7.305 18.408 1.00 96.25 92 ARG A CA 1
ATOM 703 C C . ARG A 1 92 ? -4.893 -5.851 18.688 1.00 96.25 92 ARG A C 1
ATOM 705 O O . ARG A 1 92 ? -5.382 -5.303 19.671 1.00 96.25 92 ARG A O 1
ATOM 712 N N . LEU A 1 93 ? -4.066 -5.246 17.836 1.00 94.62 93 LEU A N 1
ATOM 713 C CA . LEU A 1 93 ? -3.699 -3.829 17.936 1.00 94.62 93 LEU A CA 1
ATOM 714 C C . LEU A 1 93 ? -4.921 -2.924 17.767 1.00 94.62 93 LEU A C 1
ATOM 716 O O . LEU A 1 93 ? -5.137 -2.032 18.584 1.00 94.62 93 LEU A O 1
ATOM 720 N N . TYR A 1 94 ? -5.758 -3.203 16.768 1.00 94.81 94 TYR A N 1
ATOM 721 C CA . TYR A 1 94 ? -6.965 -2.430 16.489 1.00 94.81 94 TYR A CA 1
ATOM 722 C C . TYR A 1 94 ? -7.906 -2.346 17.690 1.00 94.81 94 TYR A C 1
ATOM 724 O O . TYR A 1 94 ? -8.326 -1.258 18.077 1.00 94.81 94 TYR A O 1
ATOM 732 N N . ARG A 1 95 ? -8.173 -3.482 18.347 1.00 94.75 95 ARG A N 1
ATOM 733 C CA . ARG A 1 95 ? -9.017 -3.532 19.553 1.00 94.75 95 ARG A CA 1
ATOM 734 C C . ARG A 1 95 ? -8.508 -2.653 20.696 1.00 94.75 95 ARG A C 1
ATOM 736 O O . ARG A 1 95 ? -9.317 -2.233 21.515 1.00 94.75 95 ARG A O 1
ATOM 743 N N . LEU A 1 96 ? -7.203 -2.383 20.761 1.00 94.69 96 LEU A N 1
ATOM 744 C CA . LEU A 1 96 ? -6.623 -1.553 21.813 1.00 94.69 96 LEU A CA 1
ATOM 745 C C . LEU A 1 96 ? -6.861 -0.057 21.566 1.00 94.69 96 LEU A C 1
ATOM 747 O O . LEU A 1 96 ? -7.208 0.658 22.501 1.00 94.69 96 LEU A O 1
ATOM 751 N N . TYR A 1 97 ? -6.687 0.423 20.329 1.00 92.62 97 TYR A N 1
ATOM 752 C CA . TYR A 1 97 ? -6.765 1.860 20.035 1.00 92.62 97 TYR A CA 1
ATOM 753 C C . TYR A 1 97 ? -8.136 2.320 19.519 1.00 92.62 97 TYR A C 1
ATOM 755 O O . TYR A 1 97 ? -8.508 3.474 19.737 1.00 92.62 97 TYR A O 1
ATOM 763 N N . ASN 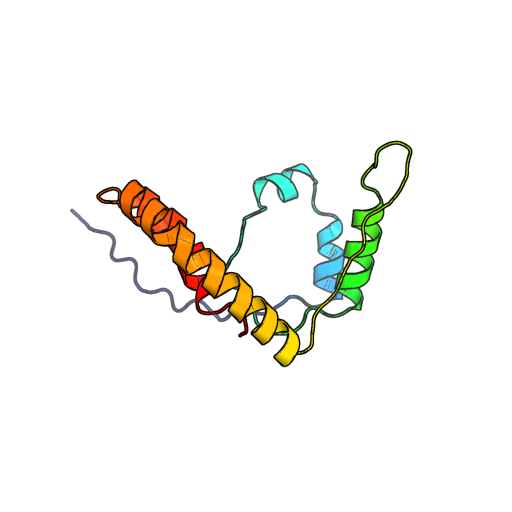A 1 98 ? -8.910 1.452 18.856 1.00 94.31 98 ASN A N 1
ATOM 764 C CA . ASN A 1 98 ? -10.178 1.833 18.227 1.00 94.31 98 ASN A CA 1
ATOM 765 C C . ASN A 1 98 ? -11.199 2.469 19.197 1.00 94.31 98 ASN A C 1
ATOM 767 O O . ASN A 1 98 ? -11.785 3.483 18.824 1.00 94.31 98 ASN A O 1
ATOM 771 N N . PRO A 1 99 ? -11.369 2.007 20.455 1.00 96.00 99 PRO A N 1
ATOM 772 C CA . PRO A 1 99 ? -12.295 2.657 21.390 1.00 96.00 99 PRO A CA 1
ATOM 773 C C . PRO A 1 99 ? -11.981 4.140 21.656 1.00 96.00 99 PRO A C 1
ATOM 775 O O . PRO A 1 99 ? -12.889 4.934 21.910 1.00 96.00 99 PRO A O 1
ATOM 778 N N . ILE A 1 100 ? -10.702 4.533 21.584 1.00 95.50 100 ILE A N 1
ATOM 779 C CA . ILE A 1 100 ? -10.279 5.935 21.720 1.00 95.50 100 ILE A CA 1
ATOM 780 C C . ILE A 1 100 ? -10.776 6.734 20.511 1.00 95.50 100 ILE A C 1
ATOM 782 O O . ILE A 1 100 ? -11.395 7.783 20.685 1.00 95.50 100 ILE A O 1
ATOM 786 N N . VAL A 1 101 ? -10.569 6.205 19.304 1.00 94.19 101 VAL A N 1
ATOM 787 C CA . VAL A 1 101 ? -11.004 6.826 18.043 1.00 94.19 101 VAL A CA 1
ATOM 788 C C . VAL A 1 101 ? -12.529 6.943 17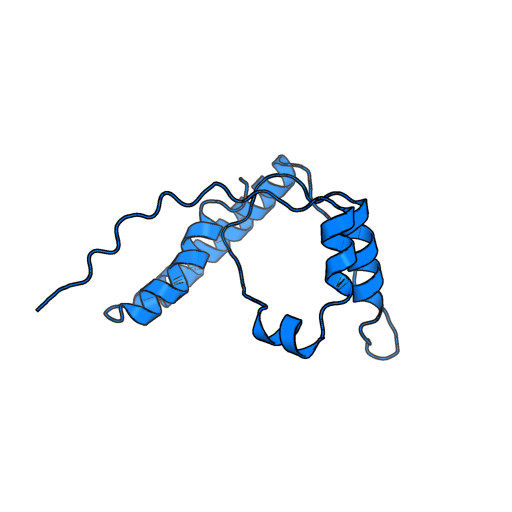.988 1.00 94.19 101 VAL A C 1
ATOM 790 O O . VAL A 1 101 ? -13.058 8.018 17.716 1.00 94.19 101 VAL A O 1
ATOM 793 N N . GLU A 1 102 ? -13.259 5.879 18.325 1.00 94.75 102 GLU A N 1
ATOM 794 C CA . GLU A 1 102 ? -14.729 5.880 18.365 1.00 94.75 102 GLU A CA 1
ATOM 795 C C . GLU A 1 102 ? -15.289 6.902 19.353 1.00 94.75 102 GLU A C 1
ATOM 797 O O . GLU A 1 102 ? -16.313 7.542 19.097 1.00 94.75 102 GLU A O 1
ATOM 802 N N . ARG A 1 103 ? -14.619 7.082 20.496 1.00 96.19 103 ARG A N 1
ATOM 803 C CA . ARG A 1 103 ? -14.989 8.113 21.465 1.00 96.19 103 ARG A CA 1
ATOM 804 C C . ARG A 1 103 ? -14.756 9.516 20.909 1.00 96.19 103 ARG A C 1
ATOM 806 O O . ARG A 1 103 ? -15.607 10.371 21.133 1.00 96.19 103 ARG A O 1
ATOM 813 N N . GLN A 1 104 ? -13.653 9.742 20.198 1.00 94.75 104 GLN A N 1
ATOM 814 C CA . GLN A 1 104 ? -13.311 11.043 19.614 1.00 94.75 104 GLN A CA 1
ATOM 815 C C . GLN A 1 104 ? -14.288 11.479 18.518 1.00 94.75 104 GLN A C 1
ATOM 817 O O . GLN A 1 104 ? -14.636 12.651 18.456 1.00 94.75 104 GLN A O 1
ATOM 822 N N . VAL A 1 105 ? -14.771 10.552 17.684 1.00 96.12 105 VAL A N 1
ATOM 823 C CA . VAL A 1 105 ? -15.696 10.877 16.578 1.00 96.12 105 VAL A CA 1
ATOM 824 C C . VAL A 1 105 ? -17.176 10.862 16.987 1.00 96.12 105 VAL A C 1
ATOM 826 O O . VAL A 1 105 ? -18.072 10.965 16.147 1.00 96.12 105 VAL A O 1
ATOM 829 N N . ARG A 1 106 ? -17.480 10.661 18.273 1.00 95.06 106 ARG A N 1
ATOM 830 C CA . ARG A 1 106 ? -18.858 10.514 18.755 1.00 95.06 106 ARG A CA 1
ATOM 831 C C . ARG A 1 106 ? -19.654 11.800 18.531 1.00 95.06 106 ARG A C 1
ATOM 833 O O . ARG A 1 106 ? -19.256 12.865 18.980 1.00 95.06 106 ARG A O 1
ATOM 840 N N . GLY A 1 107 ? -20.812 11.675 17.884 1.00 95.50 107 GLY A N 1
ATOM 841 C CA . GLY A 1 107 ? -21.685 12.812 17.574 1.00 95.50 107 GLY A CA 1
ATOM 842 C C . GLY A 1 107 ? -21.318 13.558 16.286 1.00 95.50 107 GLY A C 1
ATOM 843 O O . GLY A 1 107 ? -22.111 14.375 15.832 1.00 95.50 107 GLY A O 1
ATOM 844 N N . ASP A 1 108 ? -20.186 13.234 15.650 1.00 96.62 108 ASP A N 1
ATOM 845 C CA . ASP A 1 108 ? -19.795 13.780 14.349 1.00 96.62 108 ASP A CA 1
ATOM 846 C C . ASP A 1 108 ? -20.009 12.738 13.241 1.00 96.62 108 ASP A C 1
ATOM 848 O O . ASP A 1 108 ? -19.202 11.833 13.014 1.00 96.62 108 ASP A O 1
ATOM 852 N N . ALA A 1 109 ? -21.111 12.884 12.505 1.00 95.44 109 ALA A N 1
ATOM 853 C CA . ALA A 1 109 ? -21.447 11.983 11.408 1.00 95.44 109 ALA A CA 1
ATOM 854 C C . ALA A 1 109 ? -20.414 12.003 10.263 1.00 95.44 109 ALA A C 1
ATOM 856 O O . ALA A 1 109 ? -20.266 11.003 9.557 1.00 95.44 109 ALA A O 1
ATOM 857 N N . ALA A 1 110 ? -19.715 13.121 10.036 1.00 94.38 110 ALA A N 1
ATOM 858 C CA . ALA A 1 110 ? -18.692 13.215 9.001 1.00 94.38 110 ALA A CA 1
ATOM 859 C C . ALA A 1 110 ? -17.423 12.464 9.417 1.00 94.38 110 ALA A C 1
ATOM 861 O O . ALA A 1 110 ? -16.951 11.623 8.648 1.00 94.38 110 ALA A O 1
ATOM 862 N N . ALA A 1 111 ? -16.936 12.681 10.639 1.00 93.69 111 ALA A N 1
ATOM 863 C CA . ALA A 1 111 ? -15.788 11.952 11.177 1.00 93.69 111 ALA A CA 1
ATOM 864 C C . ALA A 1 111 ? -16.071 10.444 11.294 1.00 93.69 111 ALA A C 1
ATOM 866 O O . ALA A 1 111 ? -15.240 9.617 10.918 1.00 93.69 111 ALA A O 1
ATOM 867 N N . GLN A 1 112 ? -17.288 10.060 11.692 1.00 95.19 112 GLN A N 1
ATOM 868 C CA . GLN A 1 112 ? -17.712 8.656 11.690 1.00 95.19 112 GLN A CA 1
ATOM 869 C C . GLN A 1 112 ? -17.651 8.034 10.293 1.00 95.19 112 GLN A C 1
ATOM 871 O O . GLN A 1 112 ? -17.190 6.905 10.143 1.00 95.19 112 GLN A O 1
ATOM 876 N N . ARG A 1 113 ? -18.082 8.752 9.246 1.00 93.25 113 ARG A N 1
ATOM 877 C CA . ARG A 1 113 ? -17.956 8.261 7.863 1.00 93.25 113 ARG A CA 1
ATOM 878 C C . ARG A 1 113 ? -16.497 8.067 7.451 1.00 93.25 113 ARG A C 1
ATOM 880 O O . ARG A 1 113 ? -16.216 7.117 6.727 1.00 93.25 113 ARG A O 1
ATOM 887 N N . GLN A 1 114 ? -15.589 8.925 7.913 1.00 91.88 114 GLN A N 1
ATOM 888 C CA . GLN A 1 114 ? -14.166 8.844 7.573 1.00 91.88 114 GLN A CA 1
ATOM 889 C C . GLN A 1 114 ? -13.472 7.611 8.169 1.00 91.88 114 GLN A C 1
ATOM 891 O O . GLN A 1 114 ? -12.588 7.057 7.518 1.00 91.88 114 GLN A O 1
ATOM 896 N N . ILE A 1 115 ? -13.875 7.145 9.357 1.00 93.81 115 ILE A N 1
ATOM 897 C CA . ILE A 1 115 ? -13.235 5.983 10.004 1.00 93.81 115 ILE A CA 1
ATOM 898 C C . ILE A 1 115 ? -13.791 4.625 9.542 1.00 93.81 115 ILE A C 1
ATOM 900 O O . ILE A 1 115 ? -13.090 3.616 9.641 1.00 93.81 115 ILE A O 1
ATOM 904 N N . ARG A 1 116 ? -15.011 4.584 8.980 1.00 93.62 116 ARG A N 1
ATOM 905 C CA . ARG A 1 116 ? -15.682 3.344 8.530 1.00 93.62 116 ARG A CA 1
ATOM 906 C C . ARG A 1 116 ? -14.842 2.460 7.601 1.00 93.62 116 ARG A C 1
ATOM 908 O O . ARG A 1 116 ? -14.858 1.247 7.793 1.00 93.62 116 ARG A O 1
ATOM 915 N N . PRO A 1 117 ? -14.099 2.991 6.610 1.00 94.12 117 PRO A N 1
ATOM 916 C CA . PRO A 1 117 ? -13.263 2.143 5.765 1.00 94.12 117 PRO A CA 1
ATOM 917 C C . PRO A 1 117 ? -12.157 1.422 6.553 1.00 94.12 117 PRO A C 1
ATOM 919 O O . PRO A 1 117 ? -11.802 0.302 6.205 1.00 94.12 117 PRO A O 1
ATOM 922 N N . GLY A 1 118 ? -11.623 2.036 7.618 1.00 92.88 118 GLY A N 1
ATOM 923 C CA . GLY A 1 118 ? -10.632 1.409 8.505 1.00 92.88 118 GLY A CA 1
ATOM 924 C C . GLY A 1 118 ? -11.223 0.295 9.369 1.00 92.88 118 GLY A C 1
ATOM 925 O O . GLY A 1 118 ? -10.595 -0.750 9.536 1.00 92.88 118 GLY A O 1
ATOM 926 N N . GLN A 1 119 ? -12.449 0.492 9.859 1.00 93.69 119 GLN A N 1
ATOM 927 C CA . GLN A 1 119 ? -13.214 -0.550 10.554 1.00 93.69 119 GLN A CA 1
ATOM 928 C C . GLN A 1 119 ? -13.449 -1.749 9.629 1.00 93.69 119 GLN A C 1
ATOM 930 O O . GLN A 1 119 ? -13.065 -2.865 9.966 1.00 93.69 119 GLN A O 1
ATOM 935 N N . TRP A 1 120 ? -13.948 -1.495 8.413 1.00 94.50 120 TRP A N 1
ATOM 936 C CA . TRP A 1 120 ? -14.175 -2.540 7.412 1.00 94.50 120 TRP A CA 1
ATOM 937 C C . TRP A 1 120 ? -12.898 -3.333 7.103 1.00 94.50 120 TRP A C 1
ATOM 939 O O . TRP A 1 120 ? -12.916 -4.557 7.145 1.00 94.50 120 TRP A O 1
ATOM 949 N N . GLN A 1 121 ? -11.771 -2.651 6.869 1.00 94.44 121 GLN A N 1
ATOM 950 C CA . GLN A 1 121 ? -10.490 -3.313 6.588 1.00 94.44 121 GLN A CA 1
ATOM 951 C C . GLN A 1 121 ? -10.043 -4.227 7.726 1.00 94.44 121 GLN A C 1
ATOM 953 O O . GLN A 1 121 ? -9.416 -5.248 7.483 1.00 94.44 121 GLN A O 1
ATOM 958 N N . THR A 1 122 ? -10.337 -3.860 8.971 1.00 93.94 122 THR A N 1
ATOM 959 C CA . THR A 1 122 ? -9.962 -4.676 10.129 1.00 93.94 122 THR A CA 1
ATOM 960 C C . THR A 1 122 ? -10.723 -5.997 10.162 1.00 93.94 122 THR A C 1
ATOM 962 O O . THR A 1 122 ? -10.171 -7.005 10.599 1.00 93.94 122 THR A O 1
ATOM 965 N N . GLU A 1 123 ? -11.979 -5.980 9.723 1.00 92.50 123 GLU A N 1
ATOM 966 C CA . GLU A 1 123 ? -12.861 -7.147 9.671 1.00 92.50 123 GLU A CA 1
ATOM 967 C C . GLU A 1 123 ? -12.562 -8.059 8.471 1.00 92.50 123 GLU A C 1
ATOM 969 O O . GLU A 1 123 ? -12.754 -9.262 8.588 1.00 92.50 123 GLU A 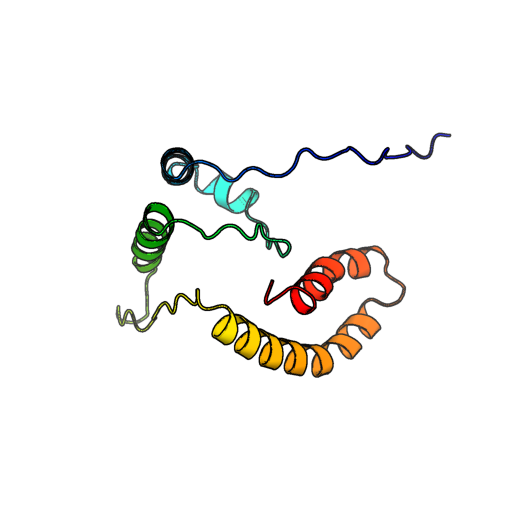O 1
ATOM 974 N N . HIS A 1 124 ? -12.056 -7.492 7.369 1.00 94.62 124 HIS A N 1
ATOM 975 C CA . HIS A 1 124 ? -11.882 -8.153 6.064 1.00 94.62 124 HIS A CA 1
ATOM 976 C C . HIS A 1 124 ? -10.401 -8.247 5.641 1.00 94.62 124 HIS A C 1
ATOM 978 O O . HIS A 1 124 ? -10.080 -8.335 4.458 1.00 94.62 124 HIS A O 1
ATOM 984 N N . PHE A 1 125 ? -9.461 -8.134 6.587 1.00 92.88 125 PHE A N 1
ATOM 985 C CA . PHE A 1 125 ? -8.029 -8.024 6.274 1.00 92.88 125 PHE A CA 1
ATOM 986 C C . PHE A 1 125 ? -7.498 -9.276 5.564 1.00 92.88 125 PHE A C 1
ATOM 988 O O . PHE A 1 125 ? -6.664 -9.182 4.665 1.00 92.88 125 PHE A O 1
ATOM 995 N N . GLU A 1 126 ? -7.931 -10.450 6.020 1.00 91.69 126 GLU A N 1
ATOM 996 C CA . GLU A 1 126 ? -7.474 -11.759 5.545 1.00 91.69 126 GLU A CA 1
ATOM 997 C C . GLU A 1 126 ? -8.313 -12.368 4.418 1.00 91.69 126 GLU A C 1
ATOM 999 O O . GLU A 1 126 ? -8.092 -13.538 4.080 1.00 91.69 126 GLU A O 1
ATOM 1004 N N . ASP A 1 127 ? -9.268 -11.613 3.873 1.00 88.44 127 ASP A N 1
ATOM 1005 C CA . ASP A 1 127 ? -10.151 -12.106 2.819 1.00 88.44 127 ASP A CA 1
ATOM 1006 C C . ASP A 1 127 ? -9.405 -12.520 1.532 1.00 88.44 127 ASP A C 1
ATOM 1008 O O . ASP A 1 127 ? -8.165 -12.335 1.372 1.00 88.44 127 ASP A O 1
#

Radius of gyration: 19.21 Å; chains: 1; bounding box: 62×39×42 Å

pLDDT: mean 90.1, std 14.89, range [34.69, 98.19]

Foldseek 3Di:
DDPDPPDPPPPDPDDDDDLVVLVVCVPPDPVCCVVPDDPQLDDDPPDDDPSNVVVVVVVVCPDADDVNPSPDDDDDDDDLVVQVVVLVVVLVVCVVCVVVQCVVCPPPPVSVVVCVSVVVNSVVRSD